Protein AF-A0A645DUZ6-F1 (afdb_monomer)

pLDDT: mean 88.56, std 7.14, range [66.94, 97.38]

Secondary structure (DSSP, 8-state):
--S--SS---HHHHHHHHHHHHHHTHHHHHHHTT--SS-------EEESS----HHHHTS---EEEGGG--HHHHHT-

Structure (mmCIF, N/CA/C/O backbone):
data_AF-A0A645DUZ6-F1
#
_entry.id   AF-A0A645DUZ6-F1
#
loop_
_atom_site.group_PDB
_atom_site.id
_atom_site.type_symbol
_atom_site.label_atom_id
_atom_site.label_alt_id
_atom_site.label_comp_id
_atom_site.label_asym_id
_atom_site.label_entity_id
_atom_site.label_seq_id
_atom_site.pdbx_PDB_in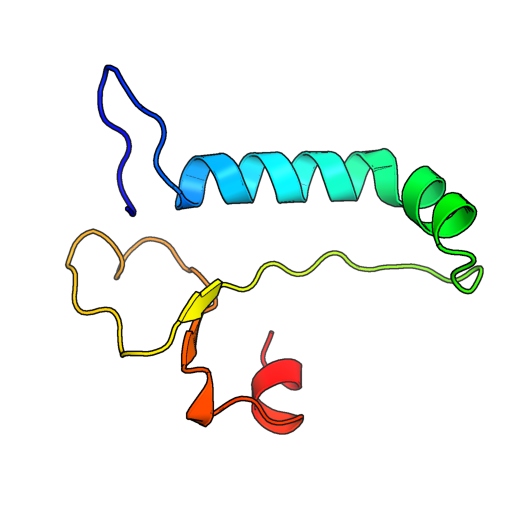s_code
_atom_site.Cartn_x
_atom_site.Cartn_y
_atom_site.Cartn_z
_atom_site.occupancy
_atom_site.B_iso_or_equiv
_atom_site.auth_seq_id
_atom_site.auth_comp_id
_atom_site.auth_asym_id
_atom_site.auth_atom_id
_atom_site.pdbx_PDB_model_num
ATOM 1 N N . MET A 1 1 ? 8.994 -0.854 -13.203 1.00 71.06 1 MET A N 1
ATOM 2 C CA . MET A 1 1 ? 8.157 -1.103 -12.005 1.00 71.06 1 MET A CA 1
ATOM 3 C C . MET A 1 1 ? 8.314 -0.019 -10.941 1.00 71.06 1 MET A C 1
ATOM 5 O O . MET A 1 1 ? 7.300 0.507 -10.496 1.00 71.06 1 MET A O 1
ATOM 9 N N . PHE A 1 2 ? 9.546 0.355 -10.579 1.00 81.12 2 PHE A N 1
ATOM 10 C CA . PHE A 1 2 ? 9.815 1.239 -9.434 1.00 81.12 2 PHE A CA 1
ATOM 11 C C . PHE A 1 2 ? 10.172 2.689 -9.788 1.00 81.12 2 PHE A C 1
ATOM 13 O O . PHE A 1 2 ? 10.155 3.543 -8.908 1.00 81.12 2 PHE A O 1
ATOM 20 N N . LYS A 1 3 ?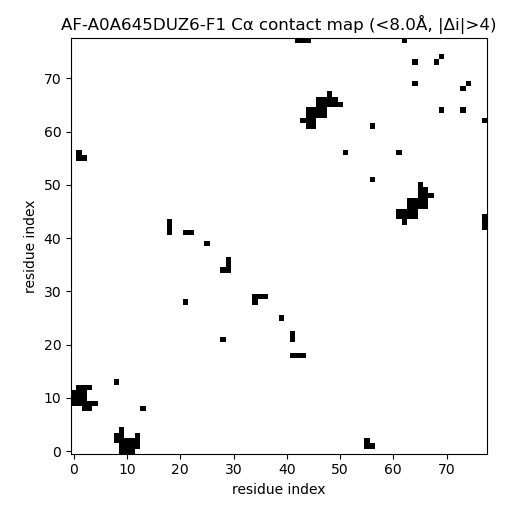 10.443 3.00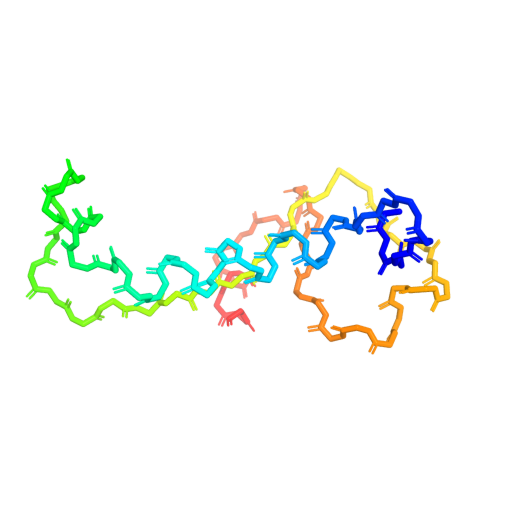4 -11.060 1.00 84.44 3 LYS A N 1
ATOM 21 C CA . LYS A 1 3 ? 10.760 4.360 -11.539 1.00 84.44 3 LYS A CA 1
ATOM 22 C C . LYS A 1 3 ? 9.779 4.793 -12.625 1.00 84.44 3 LYS A C 1
ATOM 24 O O . LYS A 1 3 ? 9.361 3.960 -13.432 1.00 84.44 3 LYS A O 1
ATOM 29 N N . ASP A 1 4 ? 9.371 6.057 -12.572 1.00 89.12 4 ASP A N 1
ATOM 30 C CA . ASP A 1 4 ? 8.545 6.676 -13.606 1.00 89.12 4 ASP A CA 1
ATOM 31 C C . ASP A 1 4 ? 9.354 6.819 -14.899 1.00 89.12 4 ASP A C 1
ATOM 33 O O . ASP A 1 4 ? 10.576 6.969 -14.867 1.00 89.12 4 ASP A O 1
ATOM 37 N N . THR A 1 5 ? 8.659 6.795 -16.025 1.00 88.69 5 THR A N 1
ATOM 38 C CA . THR A 1 5 ? 9.162 7.296 -17.303 1.00 88.69 5 THR A CA 1
ATOM 39 C C . THR A 1 5 ? 8.381 8.551 -17.675 1.00 88.69 5 THR A C 1
ATOM 41 O O . THR A 1 5 ? 7.323 8.818 -17.096 1.00 88.69 5 THR A O 1
ATOM 44 N N . ASP A 1 6 ? 8.859 9.289 -18.674 1.00 88.00 6 ASP A N 1
ATOM 45 C CA . ASP A 1 6 ? 8.193 10.510 -19.152 1.00 88.00 6 ASP A CA 1
ATOM 46 C C . ASP A 1 6 ? 6.757 10.241 -19.623 1.00 88.00 6 ASP A C 1
ATOM 48 O O . ASP A 1 6 ? 5.872 11.081 -19.494 1.00 88.00 6 ASP A O 1
ATOM 52 N N . THR A 1 7 ? 6.500 9.022 -20.104 1.00 90.06 7 THR A N 1
ATOM 53 C CA . THR A 1 7 ? 5.199 8.605 -20.635 1.00 90.06 7 THR A CA 1
ATOM 54 C C . THR A 1 7 ? 4.366 7.778 -19.659 1.00 90.06 7 THR A C 1
ATOM 56 O O . THR A 1 7 ? 3.153 7.665 -19.838 1.00 90.06 7 THR A O 1
ATOM 59 N N . LYS A 1 8 ? 4.972 7.149 -18.639 1.00 92.38 8 LYS A N 1
ATOM 60 C CA . LYS A 1 8 ? 4.273 6.195 -17.764 1.00 92.38 8 LYS A CA 1
ATOM 61 C C . LYS A 1 8 ? 4.706 6.302 -16.308 1.00 92.38 8 LYS A C 1
ATOM 63 O O . LYS A 1 8 ? 5.869 6.139 -15.945 1.00 92.38 8 LYS A O 1
ATOM 68 N N . LYS A 1 9 ? 3.708 6.441 -15.433 1.00 91.25 9 LYS A N 1
ATOM 69 C CA . LYS A 1 9 ? 3.897 6.325 -13.984 1.00 91.25 9 LYS A CA 1
ATOM 70 C C . LYS A 1 9 ? 4.199 4.889 -13.568 1.00 91.25 9 LYS A C 1
ATOM 72 O O . LYS A 1 9 ? 3.564 3.939 -14.036 1.00 91.25 9 LYS A O 1
ATOM 77 N N . SER A 1 10 ? 5.154 4.759 -12.659 1.00 89.88 10 SER A N 1
ATOM 78 C CA . SER A 1 10 ? 5.582 3.504 -12.056 1.00 89.88 10 SER A CA 1
ATOM 79 C C . SER A 1 10 ? 4.506 2.907 -11.154 1.00 89.88 10 SER A C 1
ATOM 81 O O . SER A 1 10 ? 3.568 3.590 -10.739 1.00 89.88 10 SER A O 1
ATOM 83 N N . PHE A 1 11 ? 4.646 1.624 -10.822 1.00 88.69 11 PHE A N 1
ATOM 84 C CA . PHE A 1 11 ? 3.741 0.963 -9.882 1.00 88.69 11 PHE A CA 1
ATOM 85 C C . PHE A 1 11 ? 3.829 1.596 -8.497 1.00 88.69 11 PHE A C 1
ATOM 87 O O . PHE A 1 11 ? 2.806 1.751 -7.844 1.00 88.69 11 PHE A O 1
ATOM 94 N N . VAL A 1 12 ? 5.023 2.034 -8.094 1.00 88.56 12 VAL A N 1
ATOM 95 C CA . VAL A 1 12 ? 5.244 2.727 -6.820 1.00 88.56 12 VAL A CA 1
ATOM 96 C C . VAL A 1 12 ? 4.464 4.031 -6.768 1.00 88.56 12 VAL A C 1
ATOM 98 O O . VAL A 1 12 ? 3.660 4.215 -5.863 1.00 88.56 12 VAL A O 1
ATOM 101 N N . THR A 1 13 ? 4.628 4.891 -7.774 1.00 91.06 13 THR A N 1
ATOM 102 C CA . THR A 1 13 ? 3.933 6.184 -7.826 1.00 91.06 13 THR A CA 1
ATOM 103 C C . THR A 1 13 ? 2.418 5.999 -7.888 1.00 91.06 13 THR A C 1
ATOM 105 O O . THR A 1 13 ? 1.670 6.702 -7.215 1.00 91.06 13 THR A O 1
ATOM 108 N N . LYS A 1 14 ? 1.938 5.021 -8.668 1.00 93.19 14 LYS A N 1
ATOM 109 C CA . LYS A 1 14 ? 0.505 4.696 -8.721 1.00 93.19 14 LYS A CA 1
ATOM 110 C C . LYS A 1 14 ? -0.012 4.180 -7.378 1.00 93.19 14 LYS A C 1
ATOM 112 O O . LYS A 1 14 ? -1.104 4.556 -6.974 1.00 93.19 14 LYS A O 1
ATOM 117 N N . HIS A 1 15 ? 0.748 3.326 -6.698 1.00 92.31 15 HIS A N 1
ATOM 118 C CA . HIS A 1 15 ? 0.363 2.781 -5.401 1.00 92.31 15 HIS A CA 1
ATOM 119 C C . HIS A 1 15 ? 0.333 3.865 -4.320 1.00 92.31 15 HIS A C 1
ATOM 121 O O . HIS A 1 15 ? -0.641 3.934 -3.585 1.00 92.31 15 HIS A O 1
ATOM 127 N N . GLN A 1 16 ? 1.319 4.766 -4.289 1.00 91.06 16 GLN A N 1
ATOM 128 C CA . GLN A 1 16 ? 1.330 5.918 -3.380 1.00 91.06 16 GLN A CA 1
ATOM 129 C C . GLN A 1 16 ? 0.072 6.778 -3.541 1.00 91.06 16 GLN A C 1
ATOM 131 O O . GLN A 1 16 ? -0.627 7.001 -2.559 1.00 91.06 16 GLN A O 1
ATOM 136 N N . ARG A 1 17 ? -0.290 7.132 -4.783 1.00 94.62 17 ARG A N 1
ATOM 137 C CA . ARG A 1 17 ? -1.528 7.877 -5.076 1.00 94.62 17 ARG A CA 1
ATOM 138 C C . ARG A 1 17 ? -2.787 7.154 -4.599 1.00 94.62 17 ARG A C 1
ATOM 140 O O . ARG A 1 17 ? -3.700 7.781 -4.083 1.00 94.62 17 ARG A O 1
ATOM 147 N N . ARG A 1 18 ? -2.846 5.827 -4.754 1.00 94.94 18 ARG A N 1
ATOM 148 C CA . ARG A 1 18 ? -3.967 5.024 -4.235 1.00 94.94 18 ARG A CA 1
ATOM 149 C C . ARG A 1 18 ? -4.008 5.046 -2.710 1.00 94.94 18 ARG A C 1
ATOM 151 O O . ARG A 1 18 ? -5.082 5.170 -2.147 1.00 94.94 18 ARG A O 1
ATOM 158 N N . CYS A 1 19 ? -2.862 4.944 -2.039 1.00 94.06 19 CYS A N 1
ATOM 159 C CA . CYS A 1 19 ? -2.800 5.023 -0.581 1.00 94.06 19 CYS A CA 1
ATOM 160 C C . CYS A 1 19 ? -3.201 6.403 -0.053 1.00 94.06 19 CYS A C 1
ATOM 162 O O . CYS A 1 19 ? -3.824 6.474 0.998 1.00 94.06 19 CYS A O 1
ATOM 164 N N . GLU A 1 20 ? -2.834 7.480 -0.746 1.00 95.56 20 GLU A N 1
ATOM 165 C CA . GLU A 1 20 ? -3.282 8.843 -0.432 1.00 95.56 20 GLU A CA 1
ATOM 166 C C . GLU A 1 20 ? -4.798 8.952 -0.574 1.00 95.56 20 GLU A C 1
ATOM 168 O O . GLU A 1 20 ? -5.468 9.297 0.394 1.00 95.56 20 GLU A O 1
ATOM 173 N N . TRP A 1 21 ? -5.341 8.506 -1.708 1.00 97.38 21 TRP A N 1
ATOM 174 C CA . TRP A 1 21 ? -6.784 8.491 -1.932 1.00 97.38 21 TRP A CA 1
ATOM 175 C C . TRP A 1 21 ? -7.535 7.691 -0.854 1.00 97.38 21 TRP A C 1
ATOM 177 O O . TRP A 1 21 ? -8.507 8.178 -0.290 1.00 97.38 21 TRP A O 1
ATOM 187 N N . VAL A 1 22 ? -7.046 6.498 -0.489 1.00 96.19 22 VAL A N 1
ATOM 188 C CA . VAL A 1 22 ? -7.644 5.667 0.575 1.00 96.19 22 VAL A CA 1
ATOM 189 C C . VAL A 1 22 ? -7.598 6.360 1.939 1.00 96.19 22 VAL A C 1
ATOM 191 O O . VAL A 1 22 ? -8.525 6.204 2.723 1.00 96.19 22 VAL A O 1
ATOM 194 N N . LYS A 1 23 ? -6.542 7.125 2.247 1.00 95.31 23 LYS A N 1
ATOM 195 C CA . LYS A 1 23 ? -6.472 7.894 3.502 1.00 95.31 23 LYS A CA 1
ATOM 196 C C . LYS A 1 23 ? -7.508 9.012 3.537 1.00 95.31 23 LYS A C 1
ATOM 198 O O . LYS A 1 23 ? -8.080 9.251 4.592 1.00 95.31 23 LYS A O 1
ATOM 203 N N . GLU A 1 24 ? -7.728 9.678 2.409 1.00 96.88 24 GLU A N 1
ATOM 204 C CA . GLU A 1 24 ? -8.714 10.756 2.277 1.00 96.88 24 GLU A CA 1
ATOM 205 C C . GLU A 1 24 ? -10.157 10.232 2.339 1.00 96.88 24 GLU A C 1
ATOM 207 O O . GLU A 1 24 ? -11.026 10.927 2.851 1.00 96.88 24 GLU A O 1
ATOM 212 N N . HIS A 1 25 ? -10.393 8.994 1.888 1.00 96.75 25 HIS A N 1
ATOM 213 C CA . HIS A 1 25 ? -11.727 8.388 1.760 1.00 96.75 25 HIS A CA 1
ATOM 214 C C . HIS A 1 25 ? -11.938 7.201 2.718 1.00 96.75 25 HIS A C 1
ATOM 216 O O . HIS A 1 25 ? -12.724 6.293 2.445 1.00 96.75 25 HIS A O 1
ATOM 222 N N . ILE A 1 26 ? -11.212 7.157 3.841 1.00 95.56 26 ILE A N 1
ATOM 223 C CA . ILE A 1 26 ? -11.255 6.007 4.759 1.00 95.56 26 ILE A CA 1
ATOM 224 C C . ILE A 1 26 ? -12.641 5.803 5.384 1.00 95.56 26 ILE A C 1
ATOM 226 O O . ILE A 1 26 ? -13.037 4.665 5.620 1.00 95.56 26 ILE A O 1
ATOM 230 N N . GLU A 1 27 ? -13.395 6.881 5.606 1.00 94.31 27 GLU A N 1
ATOM 231 C CA . GLU A 1 27 ? -14.755 6.804 6.147 1.00 94.31 27 GLU A CA 1
ATOM 232 C C . GLU A 1 27 ? -15.747 6.217 5.141 1.00 94.31 27 GLU A C 1
ATOM 234 O O . GLU A 1 27 ? -16.565 5.379 5.518 1.00 94.31 27 GLU A O 1
ATOM 239 N N . ASP A 1 28 ? -15.628 6.574 3.860 1.00 95.81 28 ASP A N 1
ATOM 240 C CA . ASP A 1 28 ? -16.462 6.004 2.799 1.00 95.81 28 ASP A CA 1
ATOM 241 C C . ASP A 1 28 ? -16.229 4.494 2.698 1.00 95.81 28 ASP A C 1
ATOM 243 O O . ASP A 1 28 ? -17.171 3.705 2.673 1.00 95.81 28 ASP A O 1
ATOM 247 N N . LEU A 1 29 ? -14.960 4.076 2.735 1.00 95.38 29 LEU A N 1
ATOM 248 C CA . LEU A 1 29 ? -14.582 2.662 2.740 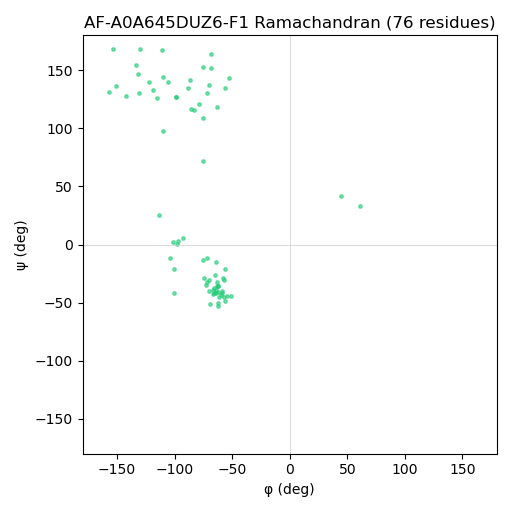1.00 95.38 29 LEU A CA 1
ATOM 249 C C . LEU A 1 29 ? -15.079 1.948 4.001 1.00 95.38 29 LEU A C 1
ATOM 251 O O . LEU A 1 29 ? -15.528 0.806 3.927 1.00 95.38 29 LEU A O 1
ATOM 255 N N . ARG A 1 30 ? -15.025 2.605 5.164 1.00 95.44 30 ARG A N 1
ATOM 256 C CA . ARG A 1 30 ? -15.539 2.044 6.417 1.00 95.44 30 ARG A CA 1
ATOM 257 C C . ARG A 1 30 ? -17.031 1.734 6.309 1.00 95.44 30 ARG A C 1
ATOM 259 O O . ARG A 1 30 ? -17.451 0.669 6.751 1.00 95.44 30 ARG A O 1
ATOM 266 N N . ILE A 1 31 ? -17.809 2.642 5.721 1.00 96.06 31 ILE A N 1
ATOM 267 C CA . ILE A 1 31 ? -19.251 2.470 5.517 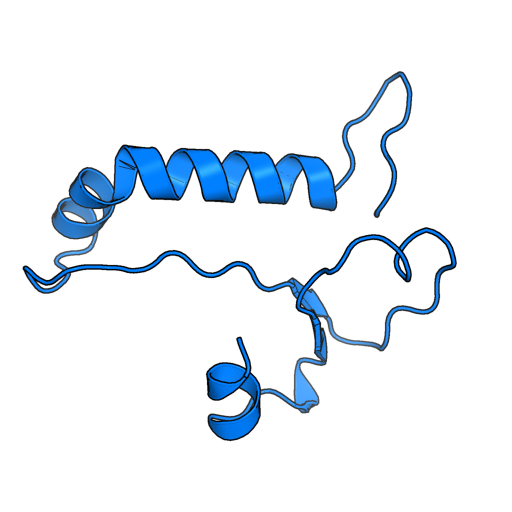1.00 96.06 31 ILE A CA 1
ATOM 268 C C . ILE A 1 31 ? -19.521 1.376 4.478 1.00 96.06 31 ILE A C 1
ATOM 270 O O . ILE A 1 31 ? -20.260 0.441 4.775 1.00 96.06 31 ILE A O 1
ATOM 274 N N . GLU A 1 32 ? -18.889 1.460 3.306 1.00 97.12 32 GLU A N 1
ATOM 275 C CA . GLU A 1 32 ? -19.100 0.534 2.182 1.00 97.12 32 GLU A CA 1
ATOM 276 C C . GLU A 1 32 ? -18.796 -0.922 2.560 1.00 97.12 32 GLU A C 1
ATOM 278 O O . GLU A 1 32 ? -19.547 -1.835 2.222 1.00 97.12 32 GLU A O 1
ATOM 283 N N . PHE A 1 33 ? -17.710 -1.151 3.304 1.00 95.81 33 PHE A N 1
ATOM 284 C CA . PHE A 1 33 ? -17.290 -2.491 3.718 1.00 95.81 33 PHE A CA 1
ATOM 285 C C . PHE A 1 33 ? -17.827 -2.914 5.095 1.00 95.81 33 PHE A C 1
ATOM 287 O O . PHE A 1 33 ? -17.449 -3.976 5.588 1.00 95.81 33 PHE A O 1
ATOM 294 N N . GLY A 1 34 ? -18.690 -2.110 5.728 1.00 95.62 34 GLY A N 1
ATOM 295 C CA . GLY A 1 34 ? -19.284 -2.430 7.032 1.00 95.62 34 GLY A CA 1
ATOM 296 C C . GLY A 1 34 ? -18.256 -2.596 8.157 1.00 95.62 34 GLY A C 1
ATOM 297 O O . GLY A 1 34 ? -18.435 -3.428 9.045 1.00 95.62 34 GLY A O 1
ATOM 298 N N . LEU A 1 35 ? -17.158 -1.840 8.107 1.00 94.38 35 LEU A N 1
ATOM 299 C CA . LEU A 1 35 ? -16.072 -1.924 9.078 1.00 94.38 35 LEU A CA 1
ATOM 300 C C . LEU A 1 35 ? -16.452 -1.261 10.408 1.00 94.38 35 LEU A C 1
ATOM 302 O O . LEU A 1 35 ? -17.227 -0.299 10.461 1.00 94.38 35 LEU A O 1
ATOM 306 N N . GLU A 1 36 ? -15.841 -1.742 11.493 1.00 95.75 36 GLU A N 1
ATOM 307 C CA . GLU A 1 36 ? -16.044 -1.194 12.834 1.00 95.75 36 GLU A CA 1
ATOM 308 C C . GLU A 1 36 ? -15.811 0.321 12.882 1.00 95.75 36 GLU A C 1
ATOM 310 O O . GLU A 1 36 ? -14.908 0.865 12.233 1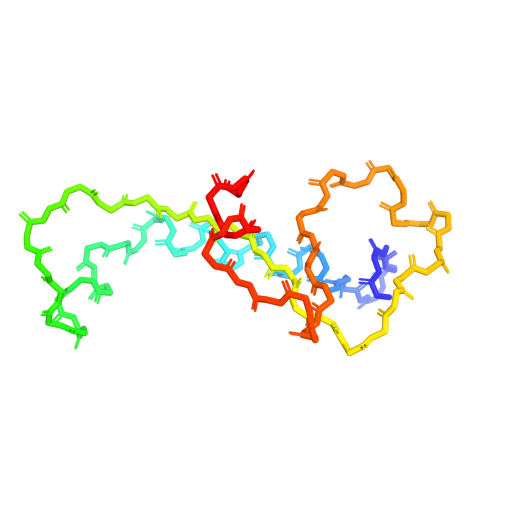.00 95.75 36 GLU A O 1
ATOM 315 N N . ASN A 1 37 ? -16.619 1.009 13.694 1.00 93.88 37 ASN A N 1
ATOM 316 C CA . ASN A 1 37 ? -16.485 2.442 13.935 1.00 93.88 37 ASN A CA 1
ATOM 317 C C . ASN A 1 37 ? -15.304 2.734 14.876 1.00 93.88 37 ASN A C 1
ATOM 319 O O . ASN A 1 37 ? -15.476 3.072 16.046 1.00 93.88 37 ASN A O 1
ATOM 323 N N . ALA A 1 38 ? -14.097 2.554 14.348 1.00 92.88 38 ALA A N 1
ATOM 324 C CA . ALA A 1 38 ? -12.826 2.727 15.031 1.00 92.88 38 ALA A CA 1
ATOM 325 C C . ALA A 1 38 ? -11.885 3.615 14.205 1.00 92.88 38 ALA A C 1
ATOM 327 O O . ALA A 1 38 ? -12.123 3.898 13.032 1.00 92.88 38 ALA A O 1
ATOM 328 N N . LYS A 1 39 ? -10.776 4.054 14.811 1.00 90.50 39 LYS A N 1
ATOM 329 C CA . LYS A 1 39 ? -9.737 4.784 14.075 1.00 90.50 39 LYS A CA 1
ATOM 330 C C . LYS A 1 39 ? -8.937 3.816 13.210 1.00 90.50 39 LYS A C 1
ATOM 332 O O . LYS A 1 39 ? -8.124 3.048 13.722 1.00 90.50 39 LYS A O 1
ATOM 337 N N . TRP A 1 40 ? -9.124 3.905 11.900 1.00 92.69 40 TRP A N 1
ATOM 338 C CA . TRP A 1 40 ? -8.398 3.094 10.931 1.00 92.69 40 TRP A CA 1
ATOM 339 C C . TRP A 1 40 ? -7.068 3.738 10.535 1.00 92.69 40 TRP A C 1
ATOM 341 O O . TRP A 1 40 ? -6.958 4.952 10.358 1.00 92.69 40 TRP A O 1
ATOM 351 N N . ARG A 1 41 ? -6.032 2.908 10.367 1.00 90.31 41 ARG A N 1
ATOM 352 C CA . ARG A 1 41 ? -4.724 3.327 9.849 1.00 90.31 41 ARG A CA 1
ATOM 353 C C . ARG A 1 41 ? -4.456 2.648 8.515 1.00 90.31 41 ARG A C 1
ATOM 355 O O . ARG A 1 41 ? -4.426 1.427 8.430 1.00 90.31 41 ARG A O 1
ATOM 362 N N . VAL A 1 42 ? -4.149 3.446 7.499 1.00 90.69 42 VAL A N 1
ATOM 363 C CA . VAL A 1 42 ? -3.776 2.943 6.173 1.00 90.69 42 VAL A CA 1
ATOM 364 C C . VAL A 1 42 ? -2.279 2.638 6.141 1.00 90.69 42 VAL A C 1
ATOM 366 O O . VAL A 1 42 ? -1.448 3.542 6.285 1.00 90.69 42 VAL A O 1
ATOM 369 N N . LYS A 1 43 ? -1.929 1.366 5.935 1.00 89.75 43 LYS A N 1
ATOM 370 C CA . LYS A 1 43 ? -0.555 0.901 5.694 1.00 89.75 43 LYS A CA 1
ATOM 371 C C . LYS A 1 43 ? -0.418 0.445 4.238 1.00 89.75 43 LYS A C 1
ATOM 373 O O . LYS A 1 43 ? -1.359 -0.101 3.671 1.00 89.75 43 LYS A O 1
ATOM 378 N N . SER A 1 44 ? 0.743 0.686 3.633 1.00 89.12 44 SER A N 1
ATOM 379 C CA . SER A 1 44 ? 1.061 0.250 2.270 1.00 89.12 44 SER A CA 1
ATOM 380 C C . SER A 1 44 ? 2.035 -0.924 2.290 1.00 89.12 44 SER A C 1
ATOM 382 O O . SER A 1 44 ? 2.977 -0.945 3.085 1.00 89.12 44 SER A O 1
ATOM 384 N N . LEU A 1 45 ? 1.803 -1.896 1.409 1.00 90.56 45 LEU A N 1
ATOM 385 C CA . LEU A 1 45 ? 2.593 -3.117 1.292 1.00 90.56 45 LEU A CA 1
ATOM 386 C C . LEU A 1 45 ? 2.560 -3.612 -0.155 1.00 90.56 45 LEU A C 1
ATOM 388 O O . LEU A 1 45 ? 1.496 -3.672 -0.770 1.00 90.56 45 LEU A O 1
ATOM 392 N N . PHE A 1 46 ? 3.714 -4.022 -0.674 1.00 88.75 46 PHE A N 1
ATOM 393 C CA . PHE A 1 46 ? 3.787 -4.849 -1.873 1.00 88.75 46 PHE A CA 1
ATOM 394 C C . PHE A 1 46 ? 3.982 -6.312 -1.482 1.00 88.75 46 PHE A C 1
ATOM 396 O O . PHE A 1 46 ? 4.921 -6.651 -0.764 1.00 88.75 46 PHE A O 1
ATOM 403 N N . LEU A 1 47 ? 3.114 -7.174 -2.000 1.00 89.94 47 LEU A N 1
ATOM 404 C CA . LEU A 1 47 ? 3.280 -8.620 -1.937 1.00 89.94 47 LEU A CA 1
ATOM 405 C C . LEU A 1 47 ? 3.849 -9.102 -3.268 1.00 89.94 47 LEU A C 1
ATOM 407 O O . LEU A 1 47 ? 3.318 -8.761 -4.327 1.00 89.94 47 LEU A O 1
ATOM 411 N N . VAL A 1 48 ? 4.946 -9.850 -3.216 1.00 89.00 48 VAL A N 1
ATOM 412 C CA . VAL A 1 48 ? 5.649 -10.345 -4.407 1.00 89.00 48 VAL A CA 1
ATOM 413 C C . VAL A 1 48 ? 5.954 -11.829 -4.279 1.00 89.00 48 VAL A C 1
ATOM 415 O O . VAL A 1 48 ? 6.222 -12.310 -3.186 1.00 89.00 48 VAL A O 1
ATOM 418 N N . ASN A 1 49 ? 5.940 -12.562 -5.388 1.00 90.12 49 ASN A N 1
ATOM 419 C CA . ASN A 1 49 ? 6.242 -13.997 -5.363 1.00 90.12 49 ASN A CA 1
ATOM 420 C C . ASN A 1 49 ? 7.741 -14.271 -5.174 1.00 90.12 49 ASN A C 1
ATOM 422 O O . ASN A 1 49 ? 8.113 -15.286 -4.595 1.00 90.12 49 ASN A O 1
ATOM 426 N N . GLU A 1 50 ? 8.593 -13.350 -5.626 1.00 88.06 50 GLU A N 1
ATOM 427 C CA . GLU A 1 50 ? 10.050 -13.485 -5.614 1.00 88.06 50 GLU A CA 1
ATOM 428 C C . GLU A 1 50 ? 10.722 -12.213 -5.070 1.00 88.06 50 GLU A C 1
ATOM 430 O O . GLU A 1 50 ? 10.146 -11.121 -5.171 1.00 88.06 50 GLU A O 1
ATOM 435 N N . PRO A 1 51 ? 11.943 -12.318 -4.506 1.00 83.94 51 PRO A N 1
ATOM 436 C CA . PRO A 1 51 ? 12.707 -11.160 -4.058 1.00 83.94 51 PRO A CA 1
ATOM 437 C C . PRO A 1 51 ? 12.934 -10.142 -5.182 1.00 83.94 51 PRO A C 1
ATOM 439 O O . PRO A 1 51 ? 13.358 -10.481 -6.285 1.00 83.94 51 PRO A O 1
ATOM 442 N N . ILE A 1 52 ? 12.721 -8.860 -4.884 1.00 83.44 52 ILE A N 1
ATOM 443 C CA . ILE A 1 52 ? 13.029 -7.783 -5.828 1.00 83.44 52 ILE A CA 1
ATOM 444 C C . ILE A 1 52 ? 14.518 -7.442 -5.732 1.00 83.44 52 ILE A C 1
ATOM 446 O O . ILE A 1 52 ? 14.967 -6.896 -4.727 1.00 83.44 52 ILE A O 1
ATOM 450 N N . ILE A 1 53 ? 15.264 -7.668 -6.815 1.00 78.62 53 ILE A N 1
ATOM 451 C CA . ILE A 1 53 ? 16.664 -7.243 -6.946 1.00 78.62 53 ILE A CA 1
ATOM 452 C C . ILE A 1 53 ? 16.730 -6.112 -7.977 1.00 78.62 53 ILE A C 1
ATOM 454 O O . ILE A 1 53 ? 16.707 -6.339 -9.185 1.00 78.62 53 ILE A O 1
ATOM 458 N N . SER A 1 54 ? 16.749 -4.856 -7.518 1.00 78.38 54 SER A N 1
ATOM 459 C CA . SER A 1 54 ? 16.866 -3.695 -8.412 1.00 78.38 54 SER A CA 1
ATOM 460 C C . SER A 1 54 ? 17.410 -2.455 -7.707 1.00 78.38 54 SER A C 1
ATOM 462 O O . SER A 1 54 ? 16.843 -2.001 -6.717 1.00 78.38 54 SER A O 1
ATOM 464 N N . ASN A 1 55 ? 18.414 -1.798 -8.299 1.00 76.88 55 ASN A N 1
ATOM 465 C CA . ASN A 1 55 ? 18.929 -0.502 -7.821 1.00 76.88 55 ASN A CA 1
ATOM 466 C C . ASN A 1 55 ? 17.838 0.577 -7.743 1.00 76.88 55 ASN A C 1
ATOM 468 O O . ASN A 1 55 ? 17.868 1.445 -6.879 1.00 76.88 55 ASN A O 1
ATOM 472 N N . SER A 1 56 ? 16.827 0.493 -8.613 1.00 73.88 56 SER A N 1
ATOM 473 C CA . SER A 1 56 ? 15.686 1.417 -8.609 1.00 73.88 56 SER A CA 1
ATOM 474 C C . SER A 1 56 ? 14.718 1.218 -7.432 1.00 73.88 56 SER A C 1
ATOM 476 O O . SER A 1 56 ? 13.838 2.054 -7.221 1.00 73.88 56 SER A O 1
ATOM 478 N N . PHE A 1 57 ? 14.868 0.119 -6.688 1.00 73.50 57 PHE A N 1
ATOM 479 C CA . PHE A 1 57 ? 14.034 -0.271 -5.556 1.00 73.50 57 PHE A CA 1
ATOM 480 C C . PHE A 1 57 ? 14.690 0.064 -4.205 1.00 73.50 57 PHE A C 1
ATOM 482 O O . PHE A 1 57 ? 14.013 0.614 -3.337 1.00 73.50 57 PHE A O 1
ATOM 489 N N . TYR A 1 58 ? 16.003 -0.170 -4.055 1.00 66.94 58 TYR A N 1
ATOM 490 C CA . TYR A 1 58 ? 16.730 -0.033 -2.779 1.00 66.94 58 TYR A CA 1
ATOM 491 C C . TYR A 1 58 ? 16.627 1.354 -2.104 1.00 66.94 58 TYR A C 1
ATOM 493 O O . TYR A 1 58 ? 16.784 1.447 -0.893 1.00 66.94 58 TYR A O 1
ATOM 501 N N . GLY A 1 59 ? 16.304 2.424 -2.841 1.00 67.06 59 GLY A N 1
ATOM 502 C CA . GLY A 1 59 ? 16.156 3.782 -2.293 1.00 67.06 59 GLY A CA 1
ATOM 503 C C . GLY A 1 59 ? 14.723 4.237 -1.981 1.00 67.06 59 GLY A C 1
ATOM 504 O O . GLY A 1 59 ? 14.533 5.385 -1.592 1.00 67.06 59 GLY A O 1
ATOM 505 N N . LYS A 1 60 ? 13.694 3.404 -2.196 1.00 71.62 60 LYS A N 1
ATOM 506 C CA . LYS A 1 60 ? 12.285 3.856 -2.159 1.00 71.62 60 LYS A CA 1
ATOM 507 C C . LYS A 1 60 ? 11.540 3.625 -0.838 1.00 71.62 60 LYS A C 1
ATOM 509 O O . LYS A 1 60 ? 10.358 3.952 -0.769 1.00 71.62 60 LYS A O 1
ATOM 514 N N . ASN A 1 61 ? 12.215 3.096 0.188 1.00 75.19 61 ASN A N 1
ATOM 515 C CA . ASN A 1 61 ? 11.657 2.783 1.515 1.00 75.19 61 ASN A CA 1
ATOM 516 C C . ASN A 1 61 ? 10.282 2.079 1.447 1.00 75.19 61 ASN A C 1
ATOM 518 O O . ASN A 1 61 ? 9.333 2.422 2.154 1.00 75.19 61 ASN A O 1
ATOM 522 N N . LEU A 1 62 ? 10.152 1.138 0.507 1.00 82.25 62 LEU A N 1
ATOM 523 C CA . LEU A 1 62 ? 8.915 0.405 0.256 1.00 82.25 62 LEU A CA 1
ATOM 524 C C . LEU A 1 62 ? 8.868 -0.824 1.146 1.00 82.25 62 LEU A C 1
ATOM 526 O O . LEU A 1 62 ? 9.833 -1.584 1.209 1.00 82.25 62 LEU A O 1
ATOM 530 N N . LYS A 1 63 ? 7.715 -1.053 1.769 1.00 87.31 63 LYS A N 1
ATOM 531 C CA . LYS A 1 63 ? 7.460 -2.294 2.492 1.00 87.31 63 LYS A CA 1
ATOM 532 C C . LYS A 1 63 ? 7.104 -3.372 1.486 1.00 87.31 63 LYS A C 1
ATOM 534 O O . LYS A 1 63 ? 6.158 -3.214 0.710 1.00 87.31 63 LYS A O 1
ATOM 539 N N . VAL A 1 64 ? 7.895 -4.436 1.483 1.00 87.50 64 VAL A N 1
ATOM 540 C CA . VAL A 1 64 ? 7.722 -5.584 0.600 1.00 87.50 64 VAL A CA 1
ATOM 541 C C . VAL A 1 64 ? 7.796 -6.842 1.437 1.00 87.50 64 VAL A C 1
ATOM 543 O O . VAL A 1 64 ? 8.742 -7.011 2.200 1.00 87.50 64 VAL A O 1
ATOM 546 N N . ILE A 1 65 ? 6.822 -7.723 1.257 1.00 89.75 65 ILE A N 1
ATOM 547 C CA . ILE A 1 65 ? 6.861 -9.077 1.797 1.00 89.75 65 ILE A CA 1
ATOM 548 C C . ILE A 1 65 ? 6.819 -10.049 0.621 1.00 89.75 65 ILE A C 1
ATOM 550 O O . ILE A 1 65 ? 6.018 -9.902 -0.307 1.00 89.75 65 ILE A O 1
ATOM 554 N N . ILE A 1 66 ? 7.704 -11.042 0.661 1.00 90.06 66 ILE A N 1
ATOM 555 C CA . ILE A 1 66 ? 7.629 -12.188 -0.244 1.00 90.06 66 ILE A CA 1
ATOM 556 C C . ILE A 1 66 ? 6.437 -13.028 0.200 1.00 90.06 66 ILE A C 1
ATOM 558 O O . ILE A 1 66 ? 6.326 -13.335 1.382 1.00 90.06 66 ILE A O 1
ATOM 562 N N . TYR A 1 67 ? 5.558 -13.398 -0.725 1.00 89.31 67 TYR A N 1
ATOM 563 C CA . TYR A 1 67 ? 4.282 -14.053 -0.437 1.00 89.31 67 TYR A CA 1
ATOM 564 C C . TYR A 1 67 ? 4.436 -15.282 0.472 1.00 89.31 67 TYR A C 1
ATOM 566 O O . TYR A 1 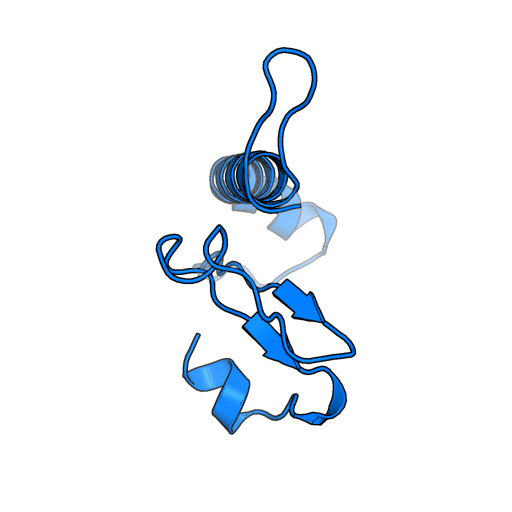67 ? 3.731 -15.405 1.469 1.00 89.31 67 TYR A O 1
ATOM 574 N N . ASN A 1 68 ? 5.438 -16.123 0.203 1.00 89.94 68 ASN A N 1
ATOM 575 C CA . ASN A 1 68 ? 5.733 -17.317 1.005 1.00 89.94 68 ASN A CA 1
ATOM 576 C C . ASN A 1 68 ? 6.168 -17.011 2.452 1.00 89.94 68 ASN A C 1
ATOM 578 O O . ASN A 1 68 ? 6.173 -17.907 3.290 1.00 89.94 68 ASN A O 1
ATOM 582 N N . ASN A 1 69 ? 6.524 -15.761 2.750 1.00 88.88 69 ASN A N 1
ATOM 583 C CA . ASN A 1 69 ? 6.951 -15.306 4.069 1.00 88.88 69 ASN A CA 1
ATOM 584 C C . ASN A 1 69 ? 5.839 -14.559 4.823 1.00 88.88 69 ASN A C 1
ATOM 586 O O . ASN A 1 69 ? 6.096 -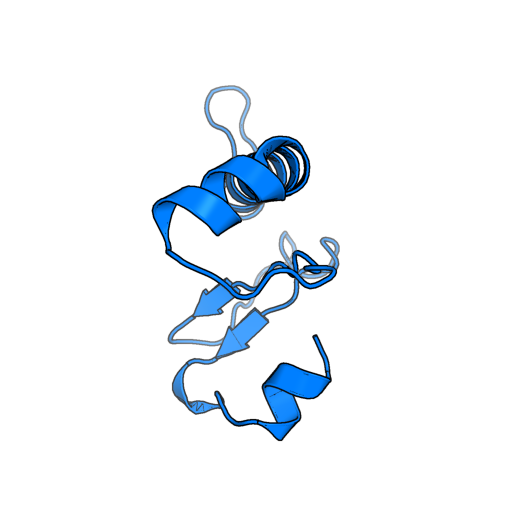14.072 5.923 1.00 88.88 69 ASN A O 1
ATOM 590 N N . ILE A 1 70 ? 4.626 -14.433 4.267 1.00 91.62 70 ILE A N 1
ATOM 591 C CA . ILE A 1 70 ? 3.518 -13.760 4.956 1.00 91.62 70 ILE A CA 1
ATOM 592 C C . ILE A 1 70 ? 3.176 -14.533 6.232 1.00 91.62 70 ILE A C 1
ATOM 594 O O . ILE A 1 70 ? 2.768 -15.690 6.195 1.00 91.62 70 ILE A O 1
ATOM 598 N N . ASN A 1 71 ? 3.327 -13.865 7.368 1.00 91.75 71 ASN A N 1
ATOM 599 C CA . ASN A 1 71 ? 2.870 -14.319 8.674 1.00 91.75 71 ASN A CA 1
ATOM 600 C C . ASN A 1 71 ? 2.604 -13.095 9.563 1.00 91.75 71 ASN A C 1
ATOM 602 O O . ASN A 1 71 ? 2.995 -11.977 9.218 1.00 91.75 71 ASN A O 1
ATOM 606 N N . GLU A 1 72 ? 1.957 -13.303 10.710 1.00 89.12 72 GLU A N 1
ATOM 607 C CA . GLU A 1 72 ? 1.596 -12.222 11.639 1.00 89.12 72 GLU A CA 1
ATOM 608 C C . GLU A 1 72 ? 2.807 -11.375 12.056 1.00 89.12 72 GLU A C 1
ATOM 610 O O . GLU A 1 72 ? 2.754 -10.150 11.967 1.00 89.12 72 GLU A O 1
ATOM 615 N N . LYS A 1 73 ? 3.941 -12.008 12.385 1.00 88.94 73 LYS A N 1
ATOM 616 C CA . LYS A 1 73 ? 5.164 -11.303 12.807 1.00 88.94 73 LYS A CA 1
ATOM 617 C C . LYS A 1 73 ? 5.729 -10.398 11.716 1.00 88.94 73 LYS A C 1
ATOM 619 O O . LYS A 1 73 ? 6.292 -9.349 12.018 1.00 88.94 73 LYS A O 1
ATOM 624 N N . GLU A 1 74 ? 5.629 -10.798 10.450 1.00 86.75 74 GLU A N 1
ATOM 625 C CA . GLU A 1 74 ? 6.056 -9.954 9.329 1.00 86.75 74 GLU A CA 1
ATOM 626 C C . GLU A 1 74 ? 5.083 -8.793 9.088 1.00 86.75 74 GLU A C 1
ATOM 628 O O . GLU A 1 74 ? 5.516 -7.687 8.766 1.00 86.75 74 GLU A O 1
ATOM 633 N N . LEU A 1 75 ? 3.782 -9.004 9.303 1.00 85.75 75 LEU A N 1
ATOM 634 C CA . LEU A 1 75 ? 2.769 -7.956 9.166 1.00 85.75 75 LEU A CA 1
ATOM 635 C C . LEU A 1 75 ? 2.825 -6.916 10.296 1.00 85.75 75 LEU A C 1
ATOM 637 O O . LEU A 1 75 ? 2.570 -5.739 10.048 1.00 85.75 75 LEU A O 1
ATOM 641 N N . GLU A 1 76 ? 3.207 -7.308 11.512 1.00 87.19 76 GLU A N 1
ATOM 642 C CA . GLU A 1 76 ? 3.389 -6.398 12.654 1.00 87.19 76 GLU A CA 1
ATOM 643 C C . GLU A 1 76 ? 4.528 -5.385 12.455 1.00 87.19 76 GLU A C 1
ATOM 645 O O . GLU A 1 76 ? 4.489 -4.286 13.009 1.00 87.19 76 GLU A O 1
ATOM 650 N N . LYS A 1 77 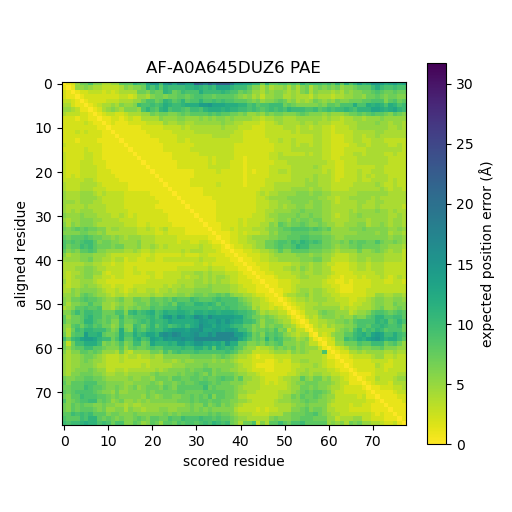? 5.531 -5.724 11.634 1.00 82.56 77 LYS A N 1
ATOM 651 C CA . LYS A 1 77 ? 6.665 -4.840 11.300 1.00 82.56 77 LYS A CA 1
ATOM 652 C C . LYS A 1 77 ? 6.288 -3.727 10.315 1.00 82.56 77 LYS A C 1
ATOM 654 O O . LYS A 1 77 ? 7.059 -2.785 10.104 1.00 82.56 77 LYS A O 1
ATOM 659 N N . ILE A 1 78 ? 5.123 -3.835 9.677 1.00 79.75 78 ILE A N 1
ATOM 660 C CA . ILE A 1 78 ? 4.560 -2.824 8.770 1.00 79.75 78 ILE A CA 1
ATOM 661 C C . ILE A 1 78 ? 3.830 -1.778 9.601 1.00 79.75 78 ILE A C 1
ATOM 663 O O . ILE A 1 78 ? 3.879 -0.580 9.243 1.00 79.75 78 ILE A O 1
#

Radius of gyration: 14.92 Å; Cα contacts (8 Å, |Δi|>4): 64; chains: 1; bounding box: 38×28×36 Å

Mean predicted aligned error: 4.86 Å

Sequence (78 aa):
MFKDTDTKKSFVTKHQRRCEWVKEHIEDLRIEFGLENAKWRVKSLFLVNEPIISNSFYGKNLKVIIYNNINEKELEKI

Foldseek 3Di:
DQDADPVGDDPLRVQVVVLVVCVVCVVVVCVVVVHDPDDDDRDDEAEACDDDDDPSPPPPPHHYDDNVRDDPVSVVVD

Organism: NCBI:txid1076179

Solvent-accessible surface area (backbone atoms only — not comparable to full-atom values): 5108 Å² total; per-residue (Å²): 99,60,56,65,53,100,91,44,80,14,56,50,61,52,48,51,54,50,53,51,51,48,61,77,41,44,66,60,53,31,60,75,69,70,49,79,100,64,92,82,79,89,78,79,75,45,77,33,88,58,87,86,86,50,85,69,49,80,80,64,87,69,51,71,46,42,53,92,66,73,45,70,75,60,58,72,79,105